Protein AF-A0A3N1VVX8-F1 (afdb_monomer_lite)

Radius of gyration: 12.7 Å; chains: 1; bounding box: 29×21×33 Å

Foldseek 3Di:
DPLVLLLVLLQVLLVVLCVVDVFDDPCSVVSSVQLSVQLNVQLVVCVVVVLDDPDPDSVVSSVSSNVRSVVSSVVCVVVRD

Secondary structure (DSSP, 8-state):
--HHHHHHHHHHHHHHHHHHS---TTTHHHHHHHHHHHHHHHHHHHHHTT---S-TT-HHHHHHHHHHHHHHHHHHHHHT-

Sequence (81 aa):
MGLLSWIIIGLLVGIFIRRYFPGRPGGRTATLVLTTIGALIGGYISSYFGFGSLALMDVRSELIALAGALVMGVVIKILRI

pLDDT: mean 75.48, std 11.16, range [44.28, 89.44]

Structure (mmCIF, N/CA/C/O backbone):
data_AF-A0A3N1VVX8-F1
#
_entry.id   AF-A0A3N1VVX8-F1
#
loop_
_atom_site.group_PDB
_atom_site.id
_atom_site.type_symbol
_atom_site.label_atom_id
_atom_site.label_alt_id
_atom_site.label_comp_id
_atom_site.label_asym_id
_atom_site.label_entity_id
_atom_site.label_seq_id
_atom_site.pdbx_PDB_ins_code
_atom_site.Cartn_x
_atom_site.Cartn_y
_atom_site.Cartn_z
_atom_site.occupancy
_atom_site.B_iso_or_equiv
_atom_site.auth_seq_id
_atom_site.auth_comp_id
_atom_site.auth_asym_id
_atom_site.auth_atom_id
_atom_site.pdbx_PDB_model_num
ATOM 1 N N . MET A 1 1 ? 14.253 -2.310 -12.291 1.00 58.06 1 MET A N 1
ATOM 2 C CA . MET A 1 1 ? 12.960 -2.063 -11.621 1.00 58.06 1 MET A CA 1
ATOM 3 C C . MET A 1 1 ? 13.217 -1.250 -10.363 1.00 58.06 1 MET A C 1
ATOM 5 O O . MET A 1 1 ? 13.895 -1.744 -9.469 1.00 58.06 1 MET A O 1
ATOM 9 N N . GLY A 1 2 ? 12.787 0.011 -10.314 1.00 69.88 2 GLY A N 1
ATOM 10 C CA . GLY A 1 2 ? 12.996 0.859 -9.140 1.00 69.88 2 GLY A CA 1
ATOM 11 C C . GLY A 1 2 ? 12.094 0.401 -8.001 1.00 69.88 2 GLY A C 1
ATOM 12 O O . GLY A 1 2 ? 10.927 0.764 -7.972 1.00 69.88 2 GLY A O 1
ATOM 13 N N . LEU A 1 3 ? 12.631 -0.381 -7.065 1.00 73.81 3 LEU A N 1
ATOM 14 C CA . LEU A 1 3 ? 11.935 -0.856 -5.859 1.00 73.81 3 LEU A CA 1
ATOM 15 C C . LEU A 1 3 ? 11.272 0.309 -5.089 1.00 73.81 3 LEU A C 1
ATOM 17 O O . LEU A 1 3 ? 10.193 0.167 -4.518 1.00 73.81 3 LEU A O 1
ATOM 21 N N . LEU A 1 4 ? 11.877 1.499 -5.184 1.00 77.94 4 LEU A N 1
ATOM 22 C CA . LEU A 1 4 ? 11.327 2.766 -4.708 1.00 77.94 4 LEU A CA 1
ATOM 23 C C . LEU A 1 4 ? 9.976 3.137 -5.355 1.00 77.94 4 LEU A C 1
ATOM 25 O O . LEU A 1 4 ? 9.078 3.574 -4.643 1.00 77.94 4 LEU A O 1
ATOM 29 N N . SER A 1 5 ? 9.803 2.941 -6.670 1.00 78.56 5 SER A N 1
ATOM 30 C CA . SER A 1 5 ? 8.552 3.253 -7.388 1.00 78.56 5 SER A CA 1
ATOM 31 C C . SER A 1 5 ? 7.389 2.408 -6.859 1.00 78.56 5 SER A C 1
ATOM 33 O O . SER A 1 5 ? 6.319 2.937 -6.572 1.00 78.56 5 SER A O 1
ATOM 35 N N . TRP A 1 6 ? 7.608 1.116 -6.598 1.00 82.56 6 TRP A N 1
ATOM 36 C CA . TRP A 1 6 ? 6.562 0.237 -6.058 1.00 82.56 6 TRP A CA 1
ATOM 37 C C . TRP A 1 6 ? 6.117 0.642 -4.656 1.00 82.56 6 TRP A C 1
ATOM 39 O O . TRP A 1 6 ? 4.923 0.628 -4.359 1.00 82.56 6 TRP A O 1
ATOM 49 N N . ILE A 1 7 ? 7.062 1.045 -3.806 1.00 84.50 7 ILE A N 1
ATOM 50 C CA . ILE A 1 7 ? 6.748 1.535 -2.461 1.00 84.50 7 ILE A CA 1
ATOM 51 C C . ILE A 1 7 ? 5.945 2.837 -2.550 1.00 84.50 7 ILE A C 1
ATOM 53 O O . ILE A 1 7 ? 4.932 2.975 -1.865 1.00 84.50 7 ILE A O 1
ATOM 57 N N . ILE A 1 8 ? 6.349 3.764 -3.426 1.00 86.56 8 ILE A N 1
ATOM 58 C CA . ILE A 1 8 ? 5.633 5.028 -3.648 1.00 86.56 8 ILE A CA 1
ATOM 59 C C . ILE A 1 8 ? 4.209 4.756 -4.149 1.00 86.56 8 ILE A C 1
ATOM 61 O O . ILE A 1 8 ? 3.257 5.297 -3.588 1.00 86.56 8 ILE A O 1
ATOM 65 N N . ILE A 1 9 ? 4.041 3.875 -5.139 1.00 86.25 9 ILE A N 1
ATOM 66 C CA . ILE A 1 9 ? 2.732 3.462 -5.667 1.00 86.25 9 ILE A CA 1
ATOM 67 C C . ILE A 1 9 ? 1.865 2.854 -4.557 1.00 86.25 9 ILE A C 1
ATOM 69 O O . ILE A 1 9 ? 0.715 3.258 -4.380 1.00 86.25 9 ILE A O 1
ATOM 73 N N . GLY A 1 10 ? 2.411 1.921 -3.774 1.00 86.56 10 GLY A N 1
ATOM 74 C CA . GLY A 1 10 ? 1.688 1.268 -2.682 1.00 86.56 10 GLY A CA 1
ATOM 75 C C . GLY A 1 10 ? 1.226 2.239 -1.595 1.00 86.56 10 GLY A C 1
ATOM 76 O O . GLY A 1 10 ? 0.096 2.123 -1.102 1.00 86.56 10 GLY A O 1
ATOM 77 N N . LEU A 1 11 ? 2.051 3.237 -1.266 1.00 88.31 11 LEU A N 1
ATOM 78 C CA . LEU A 1 11 ? 1.683 4.309 -0.342 1.00 88.31 11 LEU A CA 1
ATOM 79 C C . LEU A 1 11 ? 0.619 5.237 -0.932 1.00 88.31 11 LEU A C 1
ATOM 81 O O . LEU A 1 11 ? -0.362 5.535 -0.249 1.00 88.31 11 LEU A O 1
ATOM 85 N N . LEU A 1 12 ? 0.782 5.676 -2.185 1.00 87.56 12 LEU A N 1
ATOM 86 C CA . LEU A 1 12 ? -0.181 6.549 -2.863 1.00 87.56 12 LEU A CA 1
ATOM 87 C C . LEU A 1 12 ? -1.563 5.895 -2.917 1.00 87.56 12 LEU A C 1
ATOM 89 O O . LEU A 1 12 ? -2.549 6.519 -2.522 1.00 87.56 12 LEU A O 1
ATOM 93 N N . VAL A 1 13 ? -1.633 4.622 -3.313 1.00 86.69 13 VAL A N 1
ATOM 94 C CA . VAL A 1 13 ? -2.884 3.852 -3.336 1.00 86.69 13 VAL A CA 1
ATOM 95 C C . VAL A 1 13 ? -3.459 3.693 -1.930 1.00 86.69 13 VAL A C 1
ATOM 97 O O . VAL A 1 13 ? -4.654 3.908 -1.739 1.00 86.69 13 VAL A O 1
ATOM 100 N N . GLY A 1 14 ? -2.635 3.382 -0.927 1.00 85.62 14 GLY A N 1
ATOM 101 C CA . GLY A 1 14 ? -3.099 3.252 0.458 1.00 85.62 14 GLY A CA 1
ATOM 102 C C . GLY A 1 14 ? -3.691 4.547 1.023 1.00 85.62 14 GLY A C 1
ATOM 103 O O . GLY A 1 14 ? -4.747 4.518 1.664 1.00 85.62 14 GLY A O 1
ATOM 104 N N . ILE A 1 15 ? -3.070 5.695 0.734 1.00 85.75 15 ILE A N 1
ATOM 105 C CA . ILE A 1 15 ? -3.600 7.020 1.095 1.00 85.75 15 ILE A CA 1
ATOM 106 C C . ILE A 1 15 ? -4.912 7.289 0.348 1.00 85.75 15 ILE A C 1
ATOM 108 O O . ILE A 1 15 ? -5.881 7.742 0.965 1.00 85.75 15 ILE A O 1
ATOM 112 N N . PHE A 1 16 ? -4.967 6.982 -0.950 1.00 85.81 16 PHE A N 1
ATOM 113 C CA . PHE A 1 16 ? -6.150 7.197 -1.782 1.00 85.81 16 PHE A CA 1
ATOM 114 C C . PHE A 1 16 ? -7.345 6.375 -1.281 1.00 85.81 16 PHE A C 1
ATOM 116 O O . PHE A 1 16 ? -8.409 6.928 -1.003 1.00 85.81 16 PHE A O 1
ATOM 123 N N . ILE A 1 17 ? -7.157 5.073 -1.056 1.00 81.00 17 ILE A N 1
ATOM 124 C CA . ILE A 1 17 ? -8.203 4.181 -0.539 1.00 81.00 17 ILE A CA 1
ATOM 125 C C . ILE A 1 17 ? -8.708 4.666 0.811 1.00 81.00 17 ILE A C 1
ATOM 127 O O . ILE A 1 17 ? -9.916 4.741 1.009 1.00 81.00 17 ILE A O 1
ATOM 131 N N . ARG A 1 18 ? -7.817 5.071 1.719 1.00 75.12 18 ARG A N 1
ATOM 132 C CA . ARG A 1 18 ? -8.228 5.582 3.030 1.00 75.12 18 ARG A CA 1
ATOM 133 C C . ARG A 1 18 ? -9.027 6.882 2.932 1.00 75.12 18 ARG A C 1
ATOM 135 O O . ARG A 1 18 ? -9.942 7.093 3.727 1.00 75.12 18 ARG A O 1
ATOM 142 N N . ARG A 1 19 ? -8.665 7.765 1.997 1.00 80.75 19 ARG A N 1
ATOM 143 C CA . ARG A 1 19 ? -9.321 9.067 1.813 1.00 80.75 19 ARG A CA 1
ATOM 144 C C . ARG A 1 19 ? -10.740 8.937 1.263 1.00 80.75 19 ARG A C 1
ATOM 146 O O . ARG A 1 19 ? -11.587 9.747 1.644 1.00 80.75 19 ARG A O 1
ATOM 153 N N . TYR A 1 20 ? -10.974 7.955 0.393 1.00 78.00 20 TYR A N 1
ATOM 154 C CA . TYR A 1 20 ? -12.286 7.670 -0.201 1.00 78.00 20 TYR A CA 1
ATOM 155 C C . TYR A 1 20 ? -13.117 6.675 0.620 1.00 78.00 20 TYR A C 1
ATOM 157 O O . TYR A 1 20 ? -14.340 6.775 0.647 1.00 78.00 20 TYR A O 1
ATOM 165 N N . PHE A 1 21 ? -12.469 5.751 1.329 1.00 71.12 21 PHE A N 1
ATOM 166 C CA . PHE A 1 21 ? -13.102 4.738 2.168 1.00 71.12 21 PHE A CA 1
ATOM 167 C C . PHE A 1 21 ? -12.526 4.799 3.591 1.00 71.12 21 PHE A C 1
ATOM 169 O O . PHE A 1 21 ? -11.572 4.083 3.918 1.00 71.12 21 PHE A O 1
ATOM 176 N N . PRO A 1 22 ? -13.080 5.655 4.468 1.00 64.94 22 PRO A N 1
ATOM 177 C CA . PRO A 1 22 ? -12.694 5.671 5.871 1.00 64.94 22 PRO A CA 1
ATOM 178 C C . PRO A 1 22 ? -13.157 4.374 6.559 1.00 64.94 22 PRO A C 1
ATOM 180 O O . PRO A 1 22 ? -14.336 4.187 6.844 1.00 64.94 22 PRO A O 1
ATOM 183 N N . GLY A 1 23 ? -12.207 3.460 6.787 1.00 65.50 23 GLY A N 1
ATOM 184 C CA . GLY A 1 23 ? -12.372 2.258 7.614 1.00 65.50 23 GLY A CA 1
ATOM 185 C C . GLY A 1 23 ? -12.358 2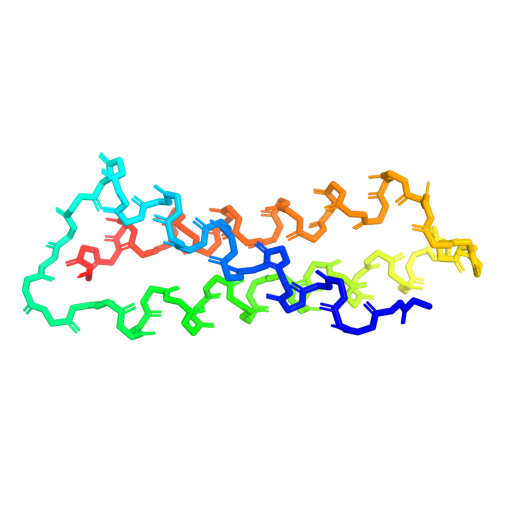.562 9.117 1.00 65.50 23 GLY A C 1
ATOM 186 O O . GLY A 1 23 ? -12.547 3.707 9.541 1.00 65.50 23 GLY A O 1
ATOM 187 N N . ARG A 1 24 ? -12.098 1.549 9.952 1.00 67.75 24 ARG A N 1
ATOM 188 C CA . ARG A 1 24 ? -12.174 1.690 11.414 1.00 67.75 24 ARG A CA 1
ATOM 189 C C . ARG A 1 24 ? -11.136 2.690 11.961 1.00 67.75 24 ARG A C 1
ATOM 191 O O . ARG A 1 24 ? -10.039 2.842 11.390 1.00 67.75 24 ARG A O 1
ATOM 198 N N . PRO A 1 25 ? -11.439 3.374 13.084 1.00 60.75 25 PRO A N 1
ATOM 199 C CA . PRO A 1 25 ? -10.442 4.154 13.811 1.00 60.75 25 PRO A CA 1
ATOM 200 C C . PRO A 1 25 ? -9.350 3.195 14.314 1.00 60.75 25 PRO A C 1
ATOM 202 O O . PRO A 1 25 ? -9.609 2.343 15.153 1.00 60.75 25 PRO A O 1
ATOM 205 N N . GLY A 1 26 ? -8.152 3.275 13.722 1.00 68.00 26 GLY A N 1
ATOM 206 C CA . GLY A 1 26 ? -7.007 2.399 14.028 1.00 68.00 26 GLY A CA 1
ATOM 207 C C . GLY A 1 26 ? -6.405 1.664 12.822 1.00 68.00 26 GLY A C 1
ATOM 208 O O . GLY A 1 26 ? -5.208 1.401 12.806 1.00 68.00 26 GLY A O 1
ATOM 209 N N . GLY A 1 27 ? -7.168 1.430 11.748 1.00 72.75 27 GLY A N 1
ATOM 210 C CA . GLY A 1 27 ? -6.689 0.653 10.592 1.00 72.75 27 GLY A CA 1
ATOM 211 C C . GLY A 1 27 ? -5.676 1.359 9.677 1.00 72.75 27 GLY A C 1
ATOM 212 O O . GLY A 1 27 ? -5.278 0.791 8.671 1.00 72.75 27 GLY A O 1
ATOM 213 N N . ARG A 1 28 ? -5.267 2.606 9.965 1.00 75.25 28 ARG A N 1
ATOM 214 C CA . ARG A 1 28 ? -4.532 3.459 9.003 1.00 75.25 28 ARG A CA 1
ATOM 215 C C . ARG A 1 28 ? -3.164 2.886 8.642 1.00 75.25 28 ARG A C 1
ATOM 217 O O . ARG A 1 28 ? -2.805 2.854 7.468 1.00 75.25 28 ARG A O 1
ATOM 224 N N . THR A 1 29 ? -2.430 2.417 9.644 1.00 81.75 29 THR A N 1
ATOM 225 C CA . THR A 1 29 ? -1.121 1.790 9.446 1.00 81.75 29 THR A CA 1
ATOM 226 C C . THR A 1 29 ? -1.274 0.453 8.729 1.00 81.75 29 THR A C 1
ATOM 228 O O . THR A 1 29 ? -0.547 0.188 7.779 1.00 81.75 29 THR A O 1
ATOM 231 N N . ALA A 1 30 ? -2.279 -0.345 9.106 1.00 81.94 30 ALA A N 1
ATOM 232 C CA . ALA A 1 30 ? -2.570 -1.620 8.456 1.00 81.94 30 ALA A CA 1
ATOM 233 C C . ALA A 1 30 ? -2.915 -1.440 6.970 1.00 81.94 30 ALA A C 1
ATOM 235 O O . ALA A 1 30 ? -2.400 -2.188 6.145 1.00 81.94 30 ALA A O 1
ATOM 236 N N . THR A 1 31 ? -3.704 -0.414 6.615 1.00 84.25 31 THR A N 1
ATOM 237 C CA . THR A 1 31 ? -4.030 -0.090 5.218 1.00 84.25 31 THR A CA 1
ATOM 238 C C . THR A 1 31 ? -2.763 0.173 4.407 1.00 84.25 31 THR A C 1
ATOM 240 O O . THR A 1 31 ? -2.559 -0.468 3.384 1.00 84.25 31 THR A O 1
ATOM 243 N N . LEU A 1 32 ? -1.898 1.078 4.879 1.00 85.38 32 LEU A N 1
ATOM 244 C CA . LEU A 1 32 ? -0.674 1.463 4.166 1.00 85.38 32 LEU A CA 1
ATOM 245 C C . LEU A 1 32 ? 0.312 0.300 4.036 1.00 85.38 32 LEU A C 1
ATOM 247 O O . LEU A 1 32 ? 0.931 0.129 2.988 1.00 85.38 32 LEU A O 1
ATOM 251 N N . VAL A 1 33 ? 0.449 -0.513 5.085 1.00 87.31 33 VAL A N 1
ATOM 252 C CA . VAL A 1 33 ? 1.333 -1.682 5.072 1.00 87.31 33 VAL A CA 1
ATOM 253 C C . VAL A 1 33 ? 0.816 -2.728 4.087 1.00 87.31 33 VAL A C 1
ATOM 255 O O . VAL A 1 33 ? 1.584 -3.184 3.243 1.00 87.31 33 VAL A O 1
ATOM 258 N N . LEU A 1 34 ? -0.479 -3.063 4.118 1.00 86.56 34 LEU A N 1
ATOM 259 C CA . LEU A 1 34 ? -1.046 -4.045 3.189 1.00 86.56 34 LEU A CA 1
ATOM 260 C C . LEU A 1 34 ? -0.962 -3.581 1.734 1.00 86.56 34 LEU A C 1
ATOM 262 O O . LEU A 1 34 ? -0.595 -4.379 0.875 1.00 86.56 34 LEU A O 1
ATOM 266 N N . THR A 1 35 ? -1.281 -2.318 1.435 1.00 87.62 35 THR A N 1
ATOM 267 C CA . THR A 1 35 ? -1.203 -1.816 0.053 1.00 87.62 35 THR A CA 1
ATOM 268 C C . THR A 1 35 ? 0.234 -1.752 -0.447 1.00 87.62 35 THR A C 1
ATOM 270 O O . THR A 1 35 ? 0.478 -2.049 -1.614 1.00 87.62 35 THR A O 1
ATOM 273 N N . THR A 1 36 ? 1.195 -1.448 0.430 1.00 89.44 36 THR A N 1
ATOM 274 C CA . THR A 1 36 ? 2.627 -1.514 0.101 1.00 89.44 36 THR A CA 1
ATOM 275 C C . THR A 1 36 ? 3.063 -2.949 -0.183 1.00 89.44 36 THR A C 1
ATOM 277 O O . THR A 1 36 ? 3.714 -3.192 -1.194 1.00 89.44 36 THR A O 1
ATOM 280 N N . ILE A 1 37 ? 2.651 -3.920 0.639 1.00 89.38 37 ILE A N 1
ATOM 281 C CA . ILE A 1 37 ? 2.923 -5.345 0.394 1.00 89.38 37 ILE A CA 1
ATOM 282 C C . ILE A 1 37 ? 2.298 -5.794 -0.936 1.00 89.38 37 ILE A C 1
ATOM 284 O O . ILE A 1 37 ? 2.961 -6.457 -1.728 1.00 89.38 37 ILE A O 1
ATOM 288 N N . GLY A 1 38 ? 1.061 -5.382 -1.228 1.00 85.88 38 GLY A N 1
ATOM 289 C CA . GLY A 1 38 ? 0.398 -5.665 -2.504 1.00 85.88 38 GLY A CA 1
ATOM 290 C C . GLY A 1 38 ? 1.138 -5.076 -3.709 1.00 85.88 38 GLY A C 1
ATOM 291 O O . GLY A 1 38 ? 1.308 -5.762 -4.716 1.00 85.88 38 GLY A O 1
ATOM 292 N N . ALA A 1 39 ? 1.638 -3.842 -3.5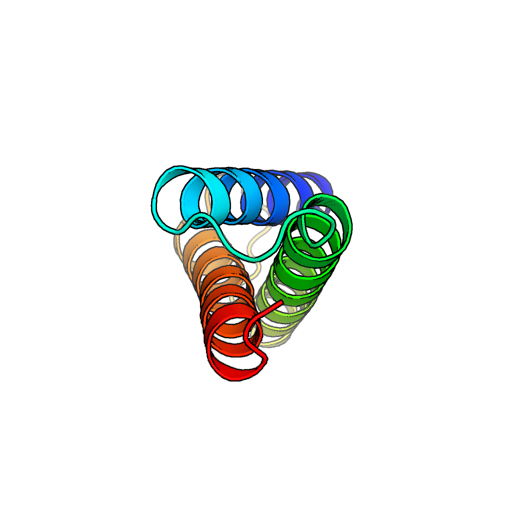96 1.00 86.56 39 ALA A N 1
ATOM 293 C CA . ALA A 1 39 ? 2.442 -3.201 -4.638 1.00 86.56 39 ALA A CA 1
ATOM 294 C C . ALA A 1 39 ? 3.789 -3.903 -4.856 1.00 86.56 39 ALA A C 1
ATOM 296 O O . ALA A 1 39 ? 4.208 -4.084 -5.998 1.00 86.56 39 ALA A O 1
ATOM 297 N N . LEU A 1 40 ? 4.448 -4.335 -3.775 1.00 86.06 40 LEU A N 1
ATOM 298 C CA . LEU A 1 40 ? 5.703 -5.087 -3.837 1.00 86.06 40 LEU A CA 1
ATOM 299 C C . LEU A 1 40 ? 5.509 -6.454 -4.503 1.00 86.06 40 LEU A C 1
ATOM 301 O O . LEU A 1 40 ? 6.309 -6.830 -5.356 1.00 86.06 40 LEU A O 1
ATOM 305 N N . ILE A 1 41 ? 4.436 -7.172 -4.162 1.00 86.56 41 ILE A N 1
ATOM 306 C CA . ILE A 1 41 ? 4.100 -8.460 -4.787 1.00 86.56 41 ILE A CA 1
ATOM 307 C C . ILE A 1 41 ? 3.761 -8.258 -6.270 1.00 86.56 41 ILE A C 1
ATOM 309 O O . ILE A 1 41 ? 4.289 -8.973 -7.119 1.00 86.56 41 ILE A O 1
ATOM 313 N N . GLY A 1 42 ? 2.936 -7.258 -6.601 1.00 82.31 42 GLY A N 1
ATOM 314 C CA . GLY A 1 42 ? 2.588 -6.934 -7.989 1.00 82.31 42 GLY A CA 1
ATOM 315 C C . GLY A 1 42 ? 3.808 -6.546 -8.829 1.00 82.31 42 GLY A C 1
ATOM 316 O O . GLY A 1 42 ? 3.975 -7.042 -9.942 1.00 82.31 42 GLY A O 1
ATOM 317 N N . GLY A 1 43 ? 4.702 -5.726 -8.274 1.00 79.69 43 GLY A N 1
ATOM 318 C CA . GLY A 1 43 ? 5.962 -5.348 -8.911 1.00 79.69 43 GLY A CA 1
ATOM 319 C C . GLY A 1 43 ? 6.935 -6.520 -9.079 1.00 79.69 43 GLY A C 1
ATOM 320 O O . GLY A 1 43 ? 7.578 -6.664 -10.119 1.00 79.69 43 GLY A O 1
ATOM 321 N N . TYR A 1 44 ? 7.014 -7.419 -8.098 1.00 80.38 44 TYR A N 1
ATOM 322 C CA . TYR A 1 44 ? 7.829 -8.626 -8.225 1.00 80.38 44 TYR A CA 1
ATOM 323 C C . TYR A 1 44 ? 7.315 -9.539 -9.347 1.00 80.38 44 TYR A C 1
ATOM 325 O O . TYR A 1 44 ? 8.101 -10.003 -10.174 1.00 80.38 44 TYR A O 1
ATOM 333 N N . ILE A 1 45 ? 5.993 -9.733 -9.435 1.00 78.62 45 ILE A N 1
ATOM 334 C CA . ILE A 1 45 ? 5.360 -10.513 -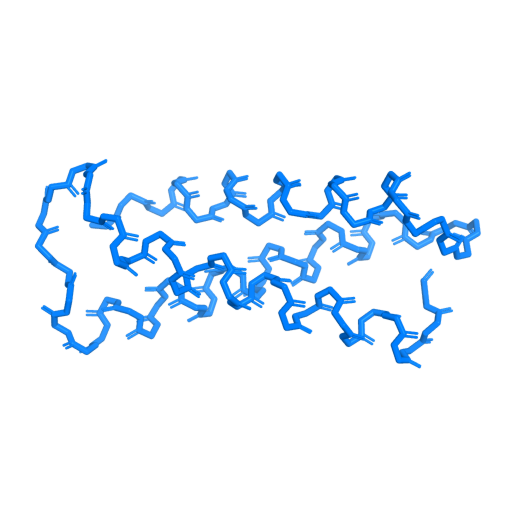10.508 1.00 78.62 45 ILE A CA 1
ATOM 335 C C . ILE A 1 45 ? 5.615 -9.862 -11.876 1.00 78.62 45 ILE A C 1
ATOM 337 O O . ILE A 1 45 ? 5.981 -10.563 -12.820 1.00 78.62 45 ILE A O 1
ATOM 341 N N . SER A 1 46 ? 5.491 -8.535 -12.002 1.00 73.06 46 SER A N 1
ATOM 342 C CA . SER A 1 46 ? 5.761 -7.844 -13.273 1.00 73.06 46 SER A CA 1
ATOM 343 C C . SER A 1 46 ? 7.224 -7.980 -13.708 1.00 73.06 46 SER A C 1
ATOM 345 O O . SER A 1 46 ? 7.503 -8.181 -14.892 1.00 73.06 46 SER A O 1
ATOM 347 N N . SER A 1 47 ? 8.152 -7.938 -12.747 1.00 72.56 47 SER A N 1
ATOM 348 C CA . SER A 1 47 ? 9.578 -8.155 -12.988 1.00 72.56 47 SER A CA 1
ATOM 349 C C . SER A 1 47 ? 9.887 -9.596 -13.400 1.00 72.56 47 SER A C 1
ATOM 351 O O . SER A 1 47 ? 10.793 -9.807 -14.203 1.00 72.56 47 SER A O 1
ATOM 353 N N . TYR A 1 48 ? 9.158 -10.579 -12.862 1.00 71.38 48 TYR A N 1
ATOM 354 C CA . TYR A 1 48 ? 9.349 -11.999 -13.169 1.00 71.38 48 TYR A CA 1
ATOM 355 C C . TYR A 1 48 ? 8.880 -12.365 -14.584 1.00 71.38 48 TYR A C 1
ATOM 357 O O . TYR A 1 48 ? 9.557 -13.111 -15.284 1.00 71.38 48 TYR A O 1
ATOM 365 N N . PHE A 1 49 ? 7.767 -11.793 -15.050 1.00 70.38 49 PHE A N 1
ATOM 366 C CA . PHE A 1 49 ? 7.225 -12.050 -16.391 1.00 70.38 49 PHE A CA 1
ATOM 367 C C . PHE A 1 49 ? 8.011 -11.385 -17.542 1.00 70.38 49 PHE A C 1
ATOM 369 O O . PHE A 1 49 ? 7.547 -11.370 -18.680 1.00 70.38 49 PHE A O 1
ATOM 376 N N . GLY A 1 50 ? 9.196 -10.823 -17.283 1.00 61.84 50 GLY A N 1
ATOM 377 C CA . GLY A 1 50 ? 10.037 -10.229 -18.328 1.00 61.84 50 GLY A CA 1
ATOM 378 C C . GLY A 1 50 ? 9.505 -8.909 -18.898 1.00 61.84 50 GLY A C 1
ATOM 379 O O . GLY A 1 50 ? 10.130 -8.334 -19.781 1.00 61.84 50 GLY A O 1
ATOM 380 N N . PHE A 1 51 ? 8.418 -8.360 -18.340 1.00 57.00 51 PHE A N 1
ATOM 381 C CA . PHE A 1 51 ? 7.943 -6.993 -18.612 1.00 57.00 51 PHE A CA 1
ATOM 382 C C . PHE A 1 51 ? 8.828 -5.919 -17.960 1.00 57.00 51 PHE A C 1
ATOM 384 O O . PHE A 1 51 ? 8.461 -4.749 -17.891 1.00 57.00 51 PHE A O 1
ATOM 391 N N . GLY A 1 52 ? 9.981 -6.329 -17.434 1.00 52.31 52 GLY A N 1
ATOM 392 C CA . GLY A 1 52 ? 10.912 -5.497 -16.713 1.00 52.31 52 GLY A CA 1
ATOM 393 C C . GLY A 1 52 ? 12.049 -4.977 -17.588 1.00 52.31 52 GLY A C 1
ATOM 394 O O . GLY A 1 52 ? 13.204 -5.299 -17.309 1.00 52.31 52 GLY A O 1
ATOM 395 N N . SER A 1 53 ? 11.764 -4.155 -18.602 1.00 44.28 53 SER A N 1
ATOM 396 C CA . SER A 1 53 ? 12.832 -3.367 -19.226 1.00 44.28 53 SER A CA 1
ATOM 397 C C . SER A 1 53 ? 13.298 -2.279 -18.255 1.00 44.28 53 SER A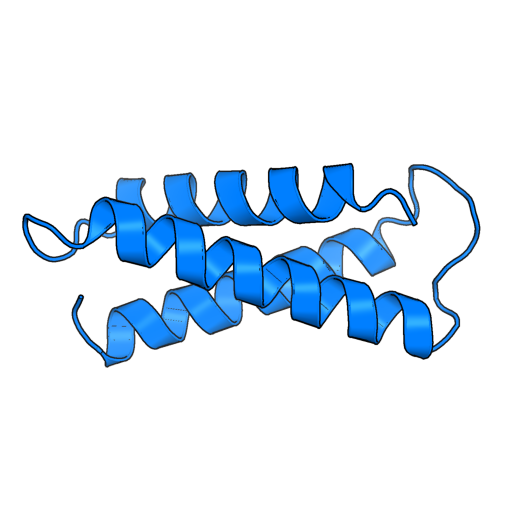 C 1
ATOM 399 O O . SER A 1 53 ? 12.509 -1.683 -17.527 1.00 44.28 53 SER A O 1
ATOM 401 N N . LEU A 1 54 ? 14.606 -2.031 -18.209 1.00 46.03 54 LEU A N 1
ATOM 402 C CA . LEU A 1 54 ? 15.324 -1.149 -17.275 1.00 46.03 54 LEU A CA 1
ATOM 403 C C . LEU A 1 54 ? 14.989 0.354 -17.420 1.00 46.03 54 LEU A C 1
ATOM 405 O O . LEU A 1 54 ? 15.771 1.202 -16.996 1.00 46.03 54 LEU A O 1
ATOM 409 N N . ALA A 1 55 ? 13.843 0.704 -18.000 1.00 51.38 55 ALA A N 1
ATOM 410 C CA . ALA A 1 55 ? 13.397 2.076 -18.151 1.00 51.38 55 ALA A CA 1
ATOM 411 C C . ALA A 1 55 ? 12.527 2.496 -16.959 1.00 51.38 55 ALA A C 1
ATOM 413 O O . ALA A 1 55 ? 11.587 1.808 -16.566 1.00 51.38 55 ALA A O 1
ATOM 414 N N . LEU A 1 56 ? 12.809 3.682 -16.424 1.00 48.16 56 LEU A N 1
ATOM 415 C CA . LEU A 1 56 ? 12.058 4.372 -15.366 1.00 48.16 56 LEU A CA 1
ATOM 416 C C . LEU A 1 56 ? 10.590 4.704 -15.741 1.00 48.16 56 LEU A C 1
ATOM 418 O O . LEU A 1 56 ? 9.936 5.429 -15.005 1.00 48.16 56 LEU A O 1
ATOM 422 N N . MET A 1 57 ? 10.077 4.210 -16.875 1.00 50.12 57 MET A N 1
ATOM 423 C CA . MET A 1 57 ? 8.774 4.561 -17.456 1.00 50.12 57 MET A CA 1
ATOM 424 C C . MET A 1 57 ? 8.078 3.377 -18.150 1.00 50.12 57 MET A C 1
ATOM 426 O O . MET A 1 57 ? 7.332 3.569 -19.112 1.00 50.12 57 MET A O 1
ATOM 430 N N . ASP A 1 58 ? 8.294 2.139 -17.700 1.00 60.97 58 ASP A N 1
ATOM 431 C CA . ASP A 1 58 ? 7.487 1.022 -18.200 1.00 60.97 58 ASP A CA 1
ATOM 432 C C . ASP A 1 58 ? 6.104 1.045 -17.525 1.00 60.97 58 ASP A C 1
ATOM 434 O O . ASP A 1 58 ? 5.862 0.390 -16.507 1.00 60.97 58 ASP A O 1
ATOM 438 N N . VAL A 1 59 ? 5.189 1.841 -18.095 1.00 64.75 59 VAL A N 1
ATOM 439 C CA . VAL A 1 59 ? 3.806 2.066 -17.621 1.00 64.75 59 VAL A CA 1
ATOM 440 C C . VAL A 1 59 ? 3.107 0.746 -17.273 1.00 64.75 59 VAL A C 1
ATOM 442 O O . VAL A 1 59 ? 2.313 0.674 -16.341 1.00 64.75 59 VAL A O 1
ATOM 445 N N . ARG A 1 60 ? 3.435 -0.340 -17.983 1.00 65.12 60 ARG A N 1
ATOM 446 C CA . ARG A 1 60 ? 2.882 -1.679 -17.739 1.00 65.12 60 ARG A CA 1
ATOM 447 C C . ARG A 1 60 ? 3.306 -2.274 -16.395 1.00 65.12 60 ARG A C 1
ATOM 449 O O . ARG A 1 60 ? 2.473 -2.869 -15.718 1.00 65.12 60 ARG A O 1
ATOM 456 N N . SER A 1 61 ? 4.562 -2.102 -15.989 1.00 65.69 61 SER A N 1
ATOM 457 C CA . SER A 1 61 ? 5.057 -2.595 -14.697 1.00 65.69 61 SER A CA 1
ATOM 458 C C . SER A 1 61 ? 4.429 -1.819 -13.535 1.00 65.69 61 SER A C 1
ATOM 460 O O . SER A 1 61 ? 4.028 -2.408 -12.529 1.00 65.69 61 SER A O 1
ATOM 462 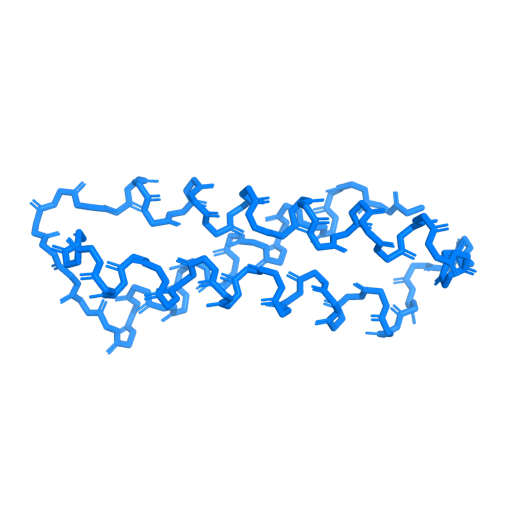N N . GLU A 1 62 ? 4.247 -0.509 -13.712 1.00 70.69 62 GLU A N 1
ATOM 463 C CA . GLU A 1 62 ? 3.575 0.344 -12.728 1.00 70.69 62 GLU A CA 1
ATOM 464 C C . GLU A 1 62 ? 2.078 0.035 -12.614 1.00 70.69 62 GLU A C 1
ATOM 466 O O . GLU A 1 62 ? 1.552 -0.014 -11.503 1.00 70.69 62 GLU A O 1
ATOM 471 N N . LEU A 1 63 ? 1.398 -0.267 -13.726 1.00 77.25 63 LEU A N 1
ATOM 472 C CA . LEU A 1 63 ? -0.006 -0.695 -13.727 1.00 77.25 63 LEU A CA 1
ATOM 473 C C . LEU A 1 63 ? -0.224 -2.008 -12.964 1.00 77.25 63 LEU A C 1
ATOM 475 O O . LEU A 1 63 ? -1.224 -2.142 -12.261 1.00 77.25 63 LEU A O 1
ATOM 479 N N . ILE A 1 64 ? 0.700 -2.967 -13.060 1.00 77.50 64 ILE A N 1
ATOM 480 C CA . ILE A 1 64 ? 0.596 -4.241 -12.329 1.00 77.50 64 ILE A CA 1
ATOM 481 C C . ILE A 1 64 ? 0.884 -4.035 -10.833 1.00 77.50 64 ILE A C 1
ATOM 483 O O . ILE A 1 64 ? 0.194 -4.612 -9.992 1.00 77.50 64 ILE A O 1
ATOM 487 N N . ALA A 1 65 ? 1.838 -3.169 -10.477 1.00 77.12 65 ALA A N 1
ATOM 488 C CA . ALA A 1 65 ? 2.065 -2.778 -9.083 1.00 77.12 65 ALA A CA 1
ATOM 489 C C . ALA A 1 65 ? 0.848 -2.035 -8.492 1.00 77.12 65 ALA A C 1
ATOM 491 O O . ALA A 1 65 ? 0.416 -2.339 -7.378 1.00 77.12 65 ALA A O 1
ATOM 492 N N . LEU A 1 66 ? 0.239 -1.124 -9.261 1.00 82.50 66 LEU A N 1
ATOM 493 C CA . LEU A 1 66 ? 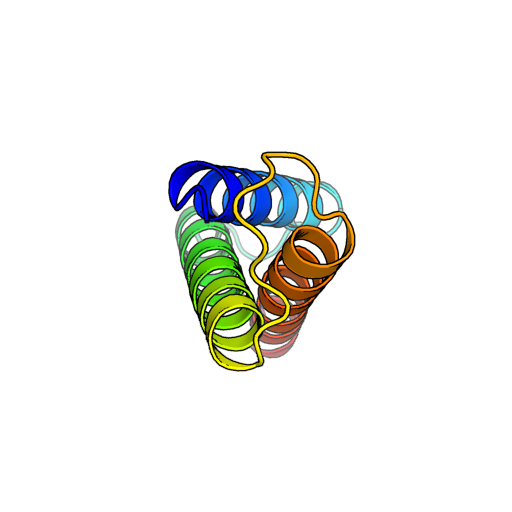-1.032 -0.471 -8.925 1.00 82.50 66 LEU A CA 1
ATOM 494 C C . LEU A 1 66 ? -2.150 -1.501 -8.727 1.00 82.50 66 LEU A C 1
ATOM 496 O O . LEU A 1 66 ? -2.875 -1.430 -7.734 1.00 82.50 66 LEU A O 1
ATOM 500 N N . ALA A 1 67 ? -2.273 -2.480 -9.627 1.00 84.31 67 ALA A N 1
ATOM 501 C CA . ALA A 1 67 ? -3.259 -3.549 -9.514 1.00 84.31 67 ALA A CA 1
ATOM 502 C C . ALA A 1 67 ? -3.048 -4.377 -8.235 1.00 84.31 67 ALA A C 1
ATOM 504 O O . ALA A 1 67 ? -4.005 -4.610 -7.499 1.00 84.31 67 ALA A O 1
ATOM 505 N N . GLY A 1 68 ? -1.805 -4.747 -7.913 1.00 82.88 68 GLY A N 1
ATOM 506 C CA . GLY A 1 68 ? -1.469 -5.453 -6.672 1.00 82.88 68 GLY A CA 1
ATOM 507 C C . GLY A 1 68 ? -1.834 -4.659 -5.412 1.00 82.88 68 GLY A C 1
ATOM 508 O O . GLY A 1 68 ? -2.418 -5.205 -4.472 1.00 82.88 68 GLY A O 1
ATOM 509 N N . ALA A 1 69 ? -1.575 -3.349 -5.406 1.00 81.50 69 ALA A N 1
ATOM 510 C CA . ALA A 1 69 ? -1.969 -2.461 -4.312 1.00 81.50 69 ALA A CA 1
ATOM 511 C C . ALA A 1 69 ? -3.498 -2.345 -4.172 1.00 81.50 69 ALA A C 1
ATOM 513 O O . ALA A 1 69 ? -4.025 -2.379 -3.057 1.00 81.50 69 ALA A O 1
ATOM 514 N N . LEU A 1 70 ? -4.217 -2.240 -5.295 1.00 83.56 70 LEU A N 1
ATOM 515 C CA . LEU A 1 70 ? -5.680 -2.169 -5.330 1.00 83.56 70 LEU A CA 1
ATOM 516 C C . LEU A 1 70 ? -6.328 -3.461 -4.830 1.00 83.56 70 LEU A C 1
ATOM 518 O O . LEU A 1 70 ? -7.283 -3.389 -4.057 1.00 83.56 70 LEU A O 1
ATOM 522 N N . VAL A 1 71 ? -5.794 -4.627 -5.208 1.00 85.94 71 VAL A N 1
ATOM 523 C CA . VAL A 1 71 ? -6.260 -5.931 -4.708 1.00 85.94 71 VAL A CA 1
ATOM 524 C C . VAL A 1 71 ? -6.178 -5.971 -3.184 1.00 85.94 71 VAL A C 1
ATOM 526 O O . VAL A 1 71 ? -7.173 -6.270 -2.522 1.00 85.94 71 VAL A O 1
ATOM 529 N N . MET A 1 72 ? -5.043 -5.574 -2.607 1.00 80.94 72 MET A N 1
ATOM 530 C CA . MET A 1 72 ? -4.892 -5.498 -1.148 1.00 80.94 72 MET A CA 1
ATOM 531 C C . MET A 1 72 ? -5.810 -4.453 -0.511 1.00 80.94 72 MET A C 1
ATOM 533 O O . MET A 1 72 ? -6.366 -4.685 0.562 1.00 80.94 72 MET A O 1
ATOM 537 N N . GLY A 1 73 ? -6.059 -3.348 -1.206 1.00 78.25 73 GLY A N 1
ATOM 538 C CA . GLY A 1 73 ? -7.102 -2.387 -0.871 1.00 78.25 73 GLY A CA 1
ATOM 539 C C . GLY A 1 73 ? -8.503 -2.992 -0.737 1.00 78.25 73 GLY A C 1
ATOM 540 O O . GLY A 1 73 ? -9.226 -2.711 0.222 1.00 78.25 73 GLY A O 1
ATOM 541 N N . VAL A 1 74 ? -8.884 -3.860 -1.675 1.00 80.12 74 VAL A N 1
ATOM 542 C CA . VAL A 1 74 ? -10.159 -4.592 -1.640 1.00 80.12 74 VAL A CA 1
ATOM 543 C C . VAL A 1 74 ? -10.178 -5.600 -0.491 1.00 80.12 74 VAL A C 1
ATOM 545 O O . VAL A 1 74 ? -11.189 -5.704 0.203 1.00 80.12 74 VAL A O 1
ATOM 548 N N . VAL A 1 75 ? -9.062 -6.284 -0.223 1.00 79.50 75 VAL A N 1
ATOM 549 C CA . VAL A 1 75 ? -8.932 -7.203 0.922 1.00 79.50 75 VAL A CA 1
ATOM 550 C C . VAL A 1 75 ? -9.158 -6.471 2.248 1.00 79.50 75 VAL A C 1
ATOM 552 O O . VAL A 1 75 ? -9.910 -6.962 3.086 1.00 79.50 75 VAL A O 1
ATOM 555 N N . ILE A 1 76 ? -8.610 -5.265 2.421 1.00 77.88 76 ILE A N 1
ATOM 556 C CA . ILE A 1 76 ? -8.860 -4.426 3.609 1.00 77.88 76 ILE A CA 1
ATOM 557 C C . ILE A 1 76 ? -10.355 -4.122 3.762 1.00 77.88 76 ILE A C 1
ATOM 559 O O . ILE A 1 76 ? -10.904 -4.211 4.861 1.00 77.88 76 ILE A O 1
ATOM 563 N N . LYS A 1 77 ? -11.040 -3.823 2.652 1.00 73.50 77 LYS A N 1
ATOM 564 C CA . LYS A 1 77 ? -12.486 -3.569 2.648 1.00 73.50 77 LYS A CA 1
ATOM 565 C C . LYS A 1 77 ? -13.290 -4.812 3.038 1.00 73.50 77 LYS A C 1
ATOM 567 O O . LYS A 1 77 ? -14.249 -4.690 3.801 1.00 73.50 77 LYS A O 1
ATOM 572 N N . ILE A 1 78 ? -12.895 -5.988 2.549 1.00 77.62 78 ILE A N 1
ATOM 573 C CA . ILE A 1 78 ? -13.510 -7.276 2.909 1.00 77.62 78 ILE A CA 1
ATOM 574 C C . ILE A 1 78 ? -13.296 -7.568 4.397 1.00 77.62 78 ILE A C 1
ATOM 576 O O . ILE A 1 78 ? -14.246 -7.910 5.099 1.00 77.62 78 ILE A O 1
ATOM 580 N N . LEU A 1 79 ? -12.077 -7.360 4.896 1.00 72.94 79 LEU A N 1
ATOM 581 C CA . LEU A 1 79 ? -11.724 -7.557 6.302 1.00 72.94 79 LEU A CA 1
ATOM 582 C C . LEU A 1 79 ? -12.300 -6.463 7.229 1.00 72.94 79 LEU A C 1
ATOM 584 O O . LEU A 1 79 ? -12.268 -6.618 8.449 1.00 72.94 79 LEU A O 1
ATOM 588 N N . ARG A 1 80 ? -12.864 -5.379 6.669 1.00 67.94 80 ARG A N 1
ATOM 589 C CA . ARG A 1 80 ? -13.436 -4.218 7.382 1.00 67.94 80 ARG A CA 1
ATOM 590 C C . ARG A 1 80 ? -12.496 -3.648 8.456 1.00 67.94 80 ARG A C 1
ATOM 592 O O . ARG A 1 80 ? -12.937 -3.351 9.576 1.00 67.94 80 ARG A O 1
ATOM 599 N N . ILE A 1 81 ? -11.217 -3.510 8.111 1.00 61.72 81 ILE A N 1
ATOM 600 C CA . ILE A 1 81 ? -10.154 -2.923 8.950 1.00 61.72 81 ILE A CA 1
ATOM 601 C C . ILE A 1 81 ? -9.948 -1.466 8.526 1.00 61.72 81 ILE A C 1
ATOM 603 O O . ILE A 1 81 ? -9.959 -0.571 9.403 1.00 61.72 81 ILE A O 1
#